Protein AF-A0A8I1MK48-F1 (afdb_monomer_lite)

Structure (mmCIF, N/CA/C/O backbone):
data_AF-A0A8I1MK48-F1
#
_entry.id   AF-A0A8I1MK48-F1
#
loop_
_atom_site.group_PDB
_atom_site.id
_atom_site.type_symbol
_atom_site.label_atom_id
_atom_site.label_alt_id
_atom_site.label_comp_id
_atom_site.label_asym_id
_atom_site.label_entity_id
_atom_site.label_seq_id
_atom_site.pdbx_PDB_ins_code
_atom_site.Cartn_x
_atom_site.Cartn_y
_atom_site.Cartn_z
_atom_site.occupancy
_atom_site.B_iso_or_equiv
_atom_site.auth_seq_id
_atom_site.auth_comp_id
_atom_site.auth_asym_id
_atom_site.auth_atom_id
_atom_site.pdbx_PDB_model_num
ATOM 1 N N . MET A 1 1 ? 24.623 2.270 -22.179 1.00 32.34 1 MET A N 1
ATOM 2 C CA . MET A 1 1 ? 23.547 1.716 -23.026 1.00 32.34 1 MET A CA 1
ATOM 3 C C . MET A 1 1 ? 22.288 1.679 -22.164 1.00 32.34 1 MET A C 1
ATOM 5 O O . MET A 1 1 ? 22.101 0.737 -21.410 1.00 32.34 1 MET A O 1
ATOM 9 N N . LEU A 1 2 ? 21.529 2.780 -22.135 1.00 31.17 2 LEU A N 1
ATOM 10 C CA . LEU A 1 2 ? 20.279 2.881 -21.373 1.00 31.17 2 LEU A CA 1
ATOM 11 C C . LEU A 1 2 ? 19.239 2.043 -22.116 1.00 31.17 2 LEU A C 1
ATOM 13 O O . LEU A 1 2 ? 18.884 2.374 -23.245 1.00 31.17 2 LEU A O 1
ATOM 17 N N . SER A 1 3 ? 18.825 0.920 -21.534 1.00 38.19 3 SER A N 1
ATOM 18 C CA . SER A 1 3 ? 17.768 0.090 -22.101 1.00 38.19 3 SER A CA 1
ATOM 19 C C . SER A 1 3 ? 16.503 0.931 -22.208 1.00 38.19 3 SER A C 1
ATOM 21 O O . SER A 1 3 ? 15.957 1.358 -21.189 1.00 38.19 3 SER A O 1
ATOM 23 N N . MET A 1 4 ? 16.047 1.167 -2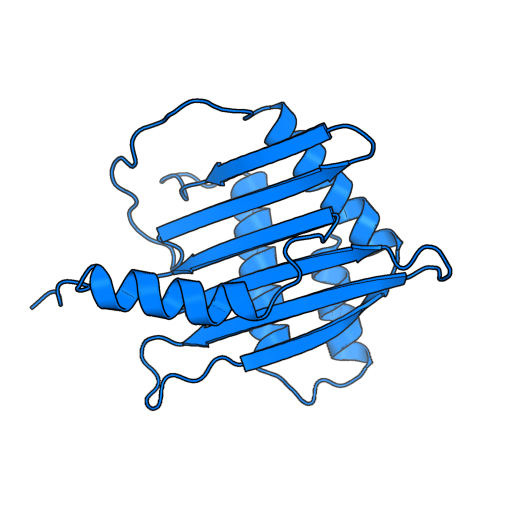3.437 1.00 39.16 4 MET A N 1
ATOM 24 C CA . MET A 1 4 ? 14.684 1.612 -23.684 1.00 39.16 4 MET A CA 1
ATOM 25 C C . MET A 1 4 ? 13.758 0.617 -22.983 1.00 39.16 4 MET A C 1
ATOM 27 O O . MET A 1 4 ? 13.670 -0.543 -23.386 1.00 39.16 4 MET A O 1
ATOM 31 N N . LEU A 1 5 ? 13.106 1.056 -21.908 1.00 46.31 5 LEU A N 1
ATOM 32 C CA . LEU A 1 5 ? 11.911 0.402 -21.396 1.00 46.31 5 LEU A CA 1
ATOM 33 C C . LEU A 1 5 ? 10.915 0.396 -22.556 1.00 46.31 5 LEU A C 1
ATOM 35 O O . LEU A 1 5 ? 10.341 1.426 -22.920 1.00 46.31 5 LEU A O 1
ATOM 39 N N . ASN A 1 6 ? 10.798 -0.755 -23.211 1.00 51.69 6 ASN A N 1
ATOM 40 C CA . ASN A 1 6 ? 9.867 -0.940 -24.305 1.00 51.69 6 ASN A CA 1
ATOM 41 C C . ASN A 1 6 ? 8.474 -0.736 -23.700 1.00 51.69 6 ASN A C 1
ATOM 43 O O . ASN A 1 6 ? 8.086 -1.471 -22.796 1.00 51.69 6 ASN A O 1
ATOM 47 N N . HIS A 1 7 ? 7.747 0.305 -24.105 1.00 50.97 7 HIS A N 1
ATOM 48 C CA . HIS A 1 7 ? 6.530 0.728 -23.396 1.00 50.97 7 HIS A CA 1
ATOM 49 C C . HIS A 1 7 ? 5.494 -0.412 -23.276 1.00 50.97 7 HIS A C 1
ATOM 51 O O . HIS A 1 7 ? 4.745 -0.477 -22.302 1.00 50.97 7 HIS A O 1
ATOM 57 N N . GLY A 1 8 ? 5.521 -1.373 -24.210 1.00 55.78 8 GLY A N 1
ATOM 58 C CA . GLY A 1 8 ? 4.713 -2.593 -24.159 1.00 55.78 8 GLY A CA 1
ATOM 59 C C . GLY A 1 8 ? 5.019 -3.531 -22.983 1.00 55.78 8 GLY A C 1
ATOM 60 O O . GLY A 1 8 ? 4.085 -4.102 -22.428 1.00 55.78 8 GLY A O 1
ATOM 61 N N . THR A 1 9 ? 6.280 -3.675 -22.552 1.00 68.50 9 THR A N 1
ATOM 62 C CA . THR A 1 9 ? 6.624 -4.527 -21.394 1.00 68.50 9 THR A CA 1
ATOM 63 C C . THR A 1 9 ? 6.241 -3.853 -20.084 1.00 68.50 9 THR A C 1
ATOM 65 O O . THR A 1 9 ? 5.711 -4.504 -19.193 1.00 68.50 9 THR A O 1
ATOM 68 N N . MET A 1 10 ? 6.407 -2.529 -20.002 1.00 70.44 10 MET A N 1
ATOM 69 C CA . MET A 1 10 ? 6.014 -1.748 -18.829 1.00 70.44 10 MET A CA 1
ATOM 70 C C . MET A 1 10 ? 4.506 -1.869 -18.555 1.00 70.44 10 MET A C 1
ATOM 72 O O . MET A 1 10 ? 4.113 -2.183 -17.436 1.00 70.44 10 MET A O 1
ATOM 76 N N . PHE A 1 11 ? 3.653 -1.687 -19.572 1.00 70.38 11 PHE A N 1
ATOM 77 C CA . PHE A 1 11 ? 2.197 -1.813 -19.410 1.00 70.38 11 PHE A CA 1
ATOM 78 C C . PHE A 1 11 ? 1.764 -3.230 -19.002 1.00 70.38 11 PHE A C 1
ATOM 80 O O . PHE A 1 11 ? 0.868 -3.399 -18.175 1.00 70.38 11 PHE A O 1
ATOM 87 N N . GLN A 1 12 ? 2.416 -4.259 -19.551 1.00 80.31 12 GLN A N 1
ATOM 88 C CA . GLN A 1 12 ? 2.166 -5.647 -19.160 1.00 80.31 12 GLN A CA 1
ATOM 89 C C . GLN A 1 12 ? 2.555 -5.901 -17.702 1.00 80.31 12 GLN A C 1
ATOM 91 O O . GLN A 1 12 ? 1.774 -6.494 -16.963 1.00 80.31 12 GLN A O 1
ATOM 96 N N . ASP A 1 13 ? 3.719 -5.422 -17.270 1.00 84.50 13 ASP A N 1
ATOM 97 C CA . ASP A 1 13 ? 4.177 -5.560 -15.890 1.00 84.50 13 ASP A CA 1
ATOM 98 C C . ASP A 1 13 ? 3.255 -4.824 -14.912 1.00 84.50 13 ASP A C 1
ATOM 100 O O . ASP A 1 13 ? 2.852 -5.405 -13.905 1.00 84.50 13 ASP A O 1
ATOM 104 N N . PHE A 1 14 ? 2.805 -3.612 -15.252 1.00 82.62 14 PHE A N 1
ATOM 105 C CA . PHE A 1 14 ? 1.780 -2.901 -14.482 1.00 82.62 14 PHE A CA 1
ATOM 106 C C . PHE A 1 14 ? 0.502 -3.703 -14.324 1.00 82.62 14 PHE A C 1
ATOM 108 O O . PHE A 1 14 ? 0.022 -3.898 -13.207 1.00 82.62 14 PHE A O 1
ATOM 115 N N . ARG A 1 15 ? -0.045 -4.180 -15.443 1.00 85.06 15 ARG A N 1
ATOM 116 C CA . ARG A 1 15 ? -1.287 -4.944 -15.454 1.00 85.06 15 ARG A CA 1
ATOM 117 C C . ARG A 1 15 ? -1.179 -6.169 -14.550 1.00 85.06 15 ARG A C 1
ATOM 119 O O . ARG A 1 15 ? -2.064 -6.403 -13.736 1.00 85.06 15 ARG A O 1
ATOM 126 N N . ARG A 1 16 ? -0.059 -6.893 -14.627 1.00 90.62 16 ARG A N 1
ATOM 127 C CA . ARG A 1 16 ? 0.195 -8.083 -13.804 1.00 90.62 16 ARG A CA 1
ATOM 128 C C . ARG A 1 16 ? 0.193 -7.789 -12.304 1.00 90.62 16 ARG A C 1
ATOM 130 O O . ARG A 1 16 ? -0.169 -8.684 -11.544 1.00 90.62 16 ARG A O 1
ATOM 137 N N . VAL A 1 17 ? 0.616 -6.594 -11.883 1.00 91.81 17 VAL A N 1
ATOM 138 C CA . VAL A 1 17 ? 0.595 -6.172 -10.472 1.00 91.81 17 VAL A CA 1
ATOM 139 C C . VAL A 1 17 ? -0.792 -5.690 -10.054 1.00 91.81 17 VAL A C 1
ATOM 141 O O . VAL A 1 17 ? -1.308 -6.143 -9.037 1.00 91.81 17 VAL A O 1
ATOM 144 N N . VAL A 1 18 ? -1.422 -4.815 -10.840 1.00 89.25 18 VAL A N 1
ATOM 145 C CA . VAL A 1 18 ? -2.726 -4.222 -10.492 1.00 89.25 18 VAL A CA 1
ATOM 146 C C . VAL A 1 18 ? -3.845 -5.270 -10.472 1.00 89.25 18 VAL A C 1
ATOM 148 O O . VAL A 1 18 ? -4.734 -5.192 -9.634 1.00 89.25 18 VAL A O 1
ATOM 151 N N . GLU A 1 19 ? -3.766 -6.317 -11.300 1.00 92.81 19 GLU A N 1
ATOM 152 C CA . GLU A 1 19 ? -4.703 -7.456 -11.274 1.00 92.81 19 GLU A CA 1
ATOM 153 C C . GLU A 1 19 ? -4.667 -8.272 -9.962 1.00 92.81 19 GLU A C 1
ATOM 155 O O . GLU A 1 19 ? -5.454 -9.203 -9.795 1.00 92.81 19 GLU A O 1
ATOM 160 N N . ARG A 1 20 ? -3.745 -7.973 -9.036 1.00 95.06 20 ARG A N 1
ATOM 161 C CA . ARG A 1 20 ? -3.586 -8.685 -7.755 1.00 95.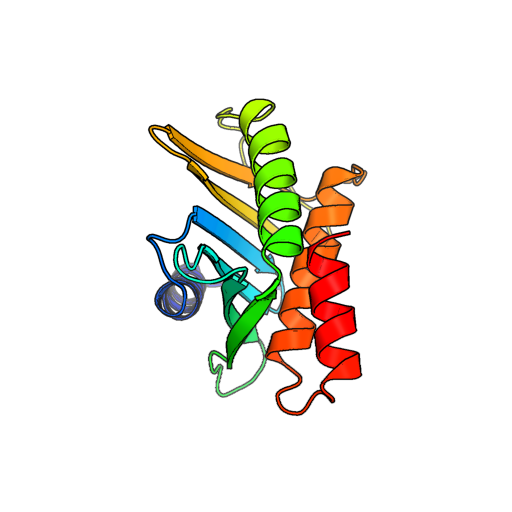06 20 ARG A CA 1
ATOM 162 C C . ARG A 1 20 ? -4.106 -7.922 -6.543 1.00 95.06 20 ARG A C 1
ATOM 164 O O . ARG A 1 20 ? -4.054 -8.466 -5.442 1.00 95.06 20 ARG A O 1
ATOM 171 N N . ILE A 1 21 ? -4.579 -6.696 -6.730 1.00 93.69 21 ILE A N 1
ATOM 172 C CA . ILE A 1 21 ? -5.174 -5.879 -5.671 1.00 93.69 21 ILE A CA 1
ATOM 173 C C . ILE A 1 21 ? -6.677 -5.705 -5.919 1.00 93.69 21 ILE A C 1
ATOM 175 O O . ILE A 1 21 ? -7.164 -6.001 -7.009 1.00 93.69 21 ILE A O 1
ATOM 179 N N . ASP A 1 22 ? -7.421 -5.258 -4.908 1.00 91.75 22 ASP A N 1
ATOM 180 C CA . ASP A 1 22 ? -8.865 -5.032 -5.012 1.00 91.75 22 ASP A CA 1
ATOM 181 C C . ASP A 1 22 ? -9.155 -3.639 -5.616 1.00 91.75 22 ASP A C 1
ATOM 183 O O . ASP A 1 22 ? -8.934 -2.621 -4.947 1.00 91.75 22 ASP A O 1
ATOM 187 N N . PRO A 1 23 ? -9.672 -3.556 -6.860 1.00 83.19 23 PRO A N 1
ATOM 188 C CA . PRO A 1 23 ? -10.003 -2.284 -7.501 1.00 83.19 23 PRO A CA 1
ATOM 189 C C . PRO A 1 23 ? -11.234 -1.593 -6.889 1.00 83.19 23 PRO A C 1
ATOM 191 O O . PRO A 1 23 ? -11.527 -0.452 -7.249 1.00 83.19 23 PRO A O 1
ATOM 194 N N . ALA A 1 24 ? -11.957 -2.253 -5.982 1.00 85.75 24 ALA A N 1
ATOM 195 C CA . ALA A 1 24 ? -13.078 -1.688 -5.237 1.00 85.75 24 ALA A CA 1
ATOM 196 C C . ALA A 1 24 ? -12.712 -1.299 -3.793 1.00 85.75 24 ALA A C 1
ATOM 198 O O . ALA A 1 24 ? -13.585 -0.873 -3.040 1.00 85.75 24 ALA A O 1
ATOM 199 N N . ALA A 1 25 ? -11.446 -1.446 -3.391 1.00 91.62 25 ALA A N 1
ATOM 200 C CA . ALA A 1 25 ? -11.001 -1.032 -2.066 1.00 91.62 25 ALA A CA 1
ATOM 201 C C . ALA A 1 25 ? -11.056 0.489 -1.878 1.00 91.62 25 ALA A C 1
ATOM 203 O O . ALA A 1 25 ? -10.788 1.258 -2.806 1.00 91.62 25 ALA A O 1
ATOM 204 N N . GLU A 1 26 ? -11.317 0.912 -0.642 1.00 93.31 26 GLU A N 1
ATOM 205 C CA . GLU A 1 26 ? -11.404 2.316 -0.261 1.00 93.31 26 GLU A CA 1
ATOM 206 C C . GLU A 1 26 ? -10.088 3.053 -0.447 1.00 93.31 26 GLU A C 1
ATOM 208 O O . GLU A 1 26 ? -10.117 4.230 -0.772 1.00 93.31 26 GLU A O 1
ATOM 213 N N . ILE A 1 27 ? -8.940 2.410 -0.244 1.00 93.75 27 ILE A N 1
ATOM 214 C CA . ILE A 1 27 ? -7.630 3.032 -0.453 1.00 93.75 27 ILE A CA 1
ATOM 215 C C . ILE A 1 27 ? -6.858 2.202 -1.460 1.00 93.75 27 ILE A C 1
ATOM 217 O O . ILE A 1 27 ? -6.717 0.989 -1.307 1.00 93.75 27 ILE A O 1
ATOM 221 N N . GLN A 1 28 ? -6.311 2.876 -2.462 1.00 92.44 28 GLN A N 1
ATOM 222 C CA . GLN A 1 28 ? -5.455 2.285 -3.475 1.00 92.44 28 GLN A CA 1
ATOM 223 C C . GLN A 1 28 ? -4.176 3.093 -3.609 1.00 92.44 28 GLN A C 1
ATOM 225 O O . GLN A 1 28 ? -4.155 4.328 -3.512 1.00 92.44 28 GLN A O 1
ATOM 230 N N . PHE A 1 29 ? -3.097 2.366 -3.851 1.00 91.88 29 PHE A N 1
ATOM 231 C CA . PHE A 1 29 ? -1.786 2.933 -4.073 1.00 91.88 29 PHE A CA 1
ATOM 232 C C . PHE A 1 29 ? -1.017 2.096 -5.079 1.00 91.88 29 PHE A C 1
ATOM 234 O O . PHE A 1 29 ? -1.031 0.868 -5.030 1.00 91.88 29 PHE A O 1
ATOM 241 N N . LEU A 1 30 ? -0.317 2.781 -5.968 1.00 89.38 30 LEU A N 1
ATOM 242 C CA . LEU A 1 30 ? 0.596 2.195 -6.927 1.00 89.38 30 LEU A CA 1
ATOM 243 C C . LEU A 1 30 ? 1.869 3.036 -6.941 1.00 89.38 30 LEU A C 1
ATOM 245 O O . LEU A 1 30 ? 1.834 4.229 -7.220 1.00 89.38 30 LEU A O 1
ATOM 249 N N . SER A 1 31 ? 2.996 2.401 -6.663 1.00 87.44 31 SER A N 1
ATOM 250 C CA . SER A 1 31 ? 4.332 2.940 -6.866 1.00 87.44 31 SER A CA 1
ATOM 251 C C . SER A 1 31 ? 4.950 2.248 -8.065 1.00 87.44 31 SER A C 1
ATOM 253 O O . SER A 1 31 ? 5.036 1.017 -8.115 1.00 87.44 31 SER A O 1
ATOM 255 N N . TYR A 1 32 ? 5.403 3.041 -9.026 1.00 78.81 32 TYR A N 1
ATOM 256 C CA . TYR A 1 32 ? 6.252 2.549 -10.091 1.00 78.81 32 TYR A CA 1
ATOM 257 C C . TYR A 1 32 ? 7.659 3.029 -9.876 1.00 78.81 32 TYR A C 1
ATOM 259 O O . TYR A 1 32 ? 7.890 4.234 -9.877 1.00 78.81 32 TYR A O 1
ATOM 267 N N . GLY A 1 33 ? 8.597 2.101 -9.775 1.00 72.06 33 GLY A N 1
ATOM 268 C CA . GLY A 1 33 ? 10.002 2.406 -9.693 1.00 72.06 33 GLY A CA 1
ATOM 269 C C . GLY A 1 33 ? 10.872 1.836 -10.789 1.00 72.06 33 GLY A C 1
ATOM 270 O O . GLY A 1 33 ? 10.443 1.042 -11.617 1.00 72.06 33 GLY A O 1
ATOM 271 N N . ARG A 1 34 ? 12.141 2.255 -10.775 1.00 67.31 34 ARG A N 1
ATOM 272 C CA . ARG A 1 34 ? 13.184 1.794 -11.694 1.00 67.31 34 ARG A CA 1
ATOM 273 C C . ARG A 1 34 ? 13.294 0.276 -11.691 1.00 67.31 34 ARG A C 1
ATOM 275 O O . ARG A 1 34 ? 13.543 -0.297 -12.746 1.00 67.31 34 ARG A O 1
ATOM 282 N N . ASN A 1 35 ? 13.103 -0.346 -10.526 1.00 80.25 35 ASN A N 1
ATOM 283 C CA . ASN A 1 35 ? 13.339 -1.774 -10.327 1.00 80.25 35 ASN A CA 1
ATOM 284 C C . ASN A 1 35 ? 12.095 -2.536 -9.868 1.00 80.25 35 ASN A C 1
ATOM 286 O O . ASN A 1 35 ? 12.009 -3.736 -10.105 1.00 80.25 35 ASN A O 1
ATOM 290 N N . LYS A 1 36 ? 11.154 -1.869 -9.195 1.00 87.50 36 LYS A N 1
ATOM 291 C CA . LYS A 1 36 ? 10.009 -2.518 -8.557 1.00 87.50 36 LYS A CA 1
ATOM 292 C C . LYS A 1 36 ? 8.711 -1.810 -8.918 1.00 87.50 36 LYS A C 1
ATOM 294 O O . LYS A 1 36 ? 8.680 -0.587 -9.008 1.00 87.50 36 LYS A O 1
ATOM 299 N N . ILE A 1 37 ? 7.644 -2.581 -9.081 1.00 90.31 37 ILE A N 1
ATOM 300 C CA . ILE A 1 37 ? 6.268 -2.084 -9.123 1.00 90.31 37 ILE A CA 1
ATOM 301 C C . ILE A 1 37 ? 5.579 -2.584 -7.862 1.00 90.31 37 ILE A C 1
ATOM 303 O O . ILE A 1 37 ? 5.555 -3.791 -7.630 1.00 90.31 37 ILE A O 1
ATOM 307 N N . VAL A 1 38 ? 5.028 -1.675 -7.064 1.00 92.81 38 VAL A N 1
ATOM 308 C CA . VAL A 1 38 ? 4.319 -1.996 -5.821 1.00 92.81 38 VAL A CA 1
ATOM 309 C C . VAL A 1 38 ? 2.901 -1.483 -5.950 1.00 92.81 38 VAL A C 1
ATOM 311 O O . VAL A 1 38 ? 2.711 -0.294 -6.173 1.00 92.81 38 VAL A O 1
ATOM 314 N N . ALA A 1 39 ? 1.908 -2.342 -5.783 1.00 94.38 39 ALA A N 1
ATOM 315 C CA . ALA A 1 39 ? 0.527 -1.924 -5.624 1.00 94.38 39 ALA A CA 1
ATOM 316 C C . ALA A 1 39 ? 0.000 -2.404 -4.278 1.00 94.38 39 ALA A C 1
ATOM 318 O O . ALA A 1 39 ? 0.360 -3.486 -3.816 1.00 94.38 39 ALA A O 1
ATOM 319 N N . LEU A 1 40 ? -0.869 -1.618 -3.661 1.00 95.94 40 LEU A N 1
ATOM 320 C CA . LEU A 1 40 ? -1.650 -2.066 -2.522 1.00 95.94 40 LEU A CA 1
ATOM 321 C C . LEU A 1 40 ? -3.087 -1.572 -2.619 1.00 95.94 40 LEU A C 1
ATOM 323 O O . LEU A 1 40 ? -3.373 -0.523 -3.201 1.00 95.94 40 LEU A O 1
ATOM 327 N N . SER A 1 41 ? -3.974 -2.346 -2.013 1.00 96.81 41 SER A N 1
ATOM 328 C CA . SER A 1 41 ? -5.363 -1.981 -1.779 1.00 96.81 41 SER A CA 1
ATOM 329 C C . SER A 1 41 ? -5.709 -2.270 -0.329 1.00 96.81 41 SER A C 1
ATOM 331 O O . SER A 1 41 ? -5.356 -3.336 0.183 1.00 96.81 41 SER A O 1
ATOM 333 N N . LEU A 1 42 ? -6.412 -1.347 0.316 1.00 96.44 42 LEU A N 1
ATOM 334 C CA . LEU A 1 42 ? -6.833 -1.488 1.700 1.00 96.44 42 LEU A CA 1
ATOM 335 C C . LEU A 1 42 ? -8.340 -1.263 1.809 1.00 96.44 42 LEU A C 1
ATOM 337 O O . LEU A 1 42 ? -8.831 -0.195 1.435 1.00 96.44 42 LEU A O 1
ATOM 341 N N . ARG A 1 43 ? -9.045 -2.278 2.317 1.00 95.25 43 ARG A N 1
ATOM 342 C CA . ARG A 1 43 ? -10.506 -2.292 2.432 1.00 95.25 43 ARG A CA 1
ATOM 343 C C . ARG A 1 43 ? -10.971 -2.484 3.864 1.00 95.25 43 ARG A C 1
ATOM 345 O O . ARG A 1 43 ? -10.469 -3.369 4.556 1.00 95.25 43 ARG A O 1
ATOM 352 N N . GLU A 1 44 ? -11.954 -1.707 4.305 1.00 94.50 44 GLU A N 1
ATOM 353 C CA . GLU A 1 44 ? -12.522 -1.883 5.643 1.00 94.50 44 GLU A CA 1
ATOM 354 C C . GLU A 1 44 ? -13.338 -3.181 5.723 1.00 94.50 44 GLU A C 1
ATOM 356 O O . GLU A 1 44 ? -14.207 -3.456 4.893 1.00 94.50 44 GLU A O 1
ATOM 361 N N . VAL A 1 45 ? -13.114 -3.981 6.768 1.00 92.81 45 VAL A N 1
ATOM 362 C CA . VAL A 1 45 ? -13.972 -5.130 7.069 1.00 92.81 45 VAL A CA 1
ATOM 363 C C . VAL A 1 45 ? -15.016 -4.666 8.076 1.00 92.81 45 VAL A C 1
ATOM 365 O O . VAL A 1 45 ? -14.814 -4.799 9.273 1.00 92.81 45 VAL A O 1
ATOM 368 N N . LYS A 1 46 ? -16.148 -4.127 7.606 1.00 84.75 46 LYS A N 1
ATOM 369 C CA . LYS A 1 46 ? -17.165 -3.448 8.449 1.00 84.75 46 LYS A CA 1
ATOM 370 C C . LYS A 1 46 ? -17.660 -4.235 9.672 1.00 84.75 46 LYS A C 1
ATOM 372 O O . LYS A 1 46 ? -18.195 -3.650 10.607 1.00 84.75 46 LYS A O 1
ATOM 377 N N . THR A 1 47 ? -17.536 -5.559 9.657 1.00 85.88 47 THR A N 1
ATOM 378 C CA . THR A 1 47 ? -17.948 -6.449 10.753 1.00 85.88 47 THR A CA 1
ATOM 379 C C . THR A 1 47 ? -16.852 -6.691 11.796 1.00 85.88 47 THR A C 1
ATOM 381 O O . THR A 1 47 ? -17.085 -7.407 12.768 1.00 85.88 47 THR A O 1
ATOM 384 N N . GLN A 1 48 ? -15.656 -6.134 11.603 1.00 85.12 48 GLN A N 1
ATOM 385 C CA . GLN A 1 48 ? -14.482 -6.328 12.448 1.00 85.12 48 GLN A CA 1
ATOM 386 C C . GLN A 1 48 ? -13.779 -4.985 12.688 1.00 85.12 48 GLN A C 1
ATOM 388 O O . GLN A 1 48 ? -13.807 -4.091 11.852 1.00 85.12 48 GLN A O 1
ATOM 393 N N . GLU A 1 49 ? -13.062 -4.852 13.803 1.00 92.19 49 GLU A N 1
ATOM 394 C CA . GLU A 1 49 ? -12.181 -3.697 14.065 1.00 92.19 49 GLU A CA 1
ATOM 395 C C . GLU A 1 49 ? -10.864 -3.791 13.261 1.00 92.19 49 GLU A C 1
ATOM 397 O O . GLU A 1 49 ? -9.758 -3.615 13.783 1.00 92.19 49 GLU A O 1
ATOM 402 N N . LYS A 1 50 ? -10.974 -4.149 11.976 1.00 94.75 50 LYS A N 1
ATOM 403 C CA . LYS A 1 50 ? -9.864 -4.480 11.079 1.00 94.75 50 LYS A CA 1
ATOM 404 C C . LYS A 1 50 ? -10.140 -4.033 9.645 1.00 94.75 50 LYS A C 1
ATOM 406 O O . LYS A 1 50 ? -11.282 -3.856 9.229 1.00 94.75 50 LYS A O 1
ATOM 411 N N . ALA A 1 51 ? -9.065 -3.911 8.880 1.00 95.81 51 ALA A N 1
ATOM 412 C CA . ALA A 1 51 ? -9.089 -3.752 7.437 1.00 95.81 51 ALA A CA 1
ATOM 413 C C . ALA A 1 51 ? -8.227 -4.832 6.776 1.00 95.81 51 ALA A C 1
ATOM 415 O O . ALA A 1 51 ? -7.264 -5.335 7.357 1.00 95.81 51 ALA A O 1
ATOM 416 N N . GLU A 1 52 ? -8.575 -5.180 5.547 1.00 96.75 52 GLU A N 1
ATOM 417 C CA . GLU A 1 52 ? -7.840 -6.127 4.725 1.00 96.75 52 GLU A CA 1
ATOM 418 C C . GLU A 1 52 ? -6.873 -5.383 3.810 1.00 96.75 52 GLU A C 1
ATOM 420 O O . GLU A 1 52 ? -7.292 -4.570 2.986 1.00 96.75 52 GLU A O 1
ATOM 425 N N . LEU A 1 53 ? -5.582 -5.683 3.957 1.00 96.62 53 LEU A N 1
ATOM 426 C CA . LEU A 1 53 ? -4.498 -5.159 3.136 1.00 96.62 53 LEU A CA 1
ATOM 427 C C . LEU A 1 53 ? -4.055 -6.221 2.135 1.00 96.62 53 LEU A C 1
ATOM 429 O O . LEU A 1 53 ? -3.577 -7.284 2.532 1.00 96.62 53 LEU A O 1
ATOM 433 N N . LEU A 1 54 ? -4.151 -5.904 0.848 1.00 97.25 54 LEU A N 1
ATOM 434 C CA . LEU A 1 54 ? -3.512 -6.662 -0.223 1.00 97.25 54 LEU A CA 1
ATOM 435 C C . LEU A 1 54 ? -2.333 -5.860 -0.753 1.00 97.25 54 LEU A C 1
ATOM 437 O O . LEU A 1 54 ? -2.475 -4.675 -1.041 1.00 97.25 54 LEU A O 1
ATOM 441 N N . ILE A 1 55 ? -1.187 -6.514 -0.898 1.00 96.75 55 ILE A N 1
ATOM 442 C CA . ILE A 1 55 ? 0.024 -5.954 -1.491 1.00 96.75 55 ILE A CA 1
ATOM 443 C C . ILE A 1 55 ? 0.436 -6.857 -2.645 1.00 96.75 55 ILE A C 1
ATOM 445 O O . ILE A 1 55 ? 0.483 -8.080 -2.501 1.00 96.75 55 ILE A O 1
ATOM 449 N N . ALA A 1 56 ? 0.778 -6.249 -3.771 1.00 96.25 56 ALA A N 1
ATOM 450 C CA . ALA A 1 56 ? 1.355 -6.899 -4.928 1.00 96.25 56 ALA A CA 1
ATOM 451 C C . ALA A 1 56 ? 2.675 -6.218 -5.285 1.00 96.25 56 ALA A C 1
ATOM 453 O O . ALA A 1 56 ? 2.750 -4.996 -5.380 1.00 96.25 56 ALA A O 1
ATOM 454 N N . LEU A 1 57 ? 3.718 -7.013 -5.491 1.00 94.44 57 LEU A N 1
ATOM 455 C CA . LEU A 1 57 ? 5.061 -6.538 -5.781 1.00 94.44 57 LEU A CA 1
ATOM 456 C C . LEU A 1 57 ? 5.636 -7.296 -6.972 1.00 94.44 57 LEU A C 1
ATOM 458 O O . LEU A 1 57 ? 5.624 -8.524 -7.004 1.00 94.44 57 LEU A O 1
ATOM 462 N N . LEU A 1 58 ? 6.216 -6.569 -7.917 1.00 92.94 58 LEU A N 1
ATOM 463 C CA . LEU A 1 58 ? 7.003 -7.133 -9.004 1.00 92.94 58 LEU A CA 1
ATOM 464 C C . LEU A 1 58 ? 8.394 -6.513 -9.007 1.00 92.94 58 LEU A C 1
ATOM 466 O O . LEU A 1 58 ? 8.520 -5.304 -9.166 1.00 92.94 58 LEU A O 1
ATOM 470 N N . ASP A 1 59 ? 9.425 -7.347 -8.891 1.0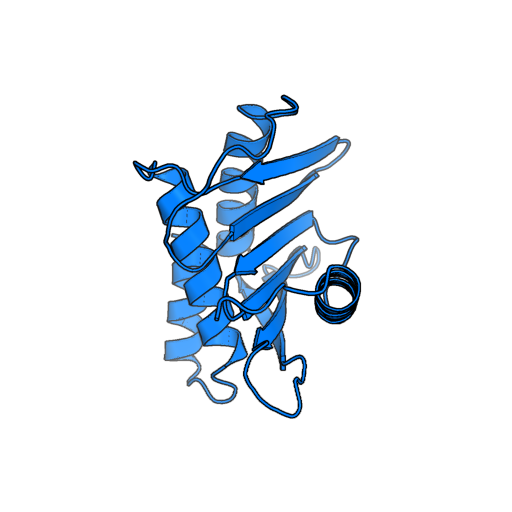0 90.19 59 ASP A N 1
ATOM 471 C CA . ASP A 1 59 ? 10.802 -6.968 -9.210 1.00 90.19 59 ASP A CA 1
ATOM 472 C C . ASP A 1 59 ? 11.044 -7.203 -10.709 1.00 90.19 59 ASP A C 1
ATOM 474 O O . ASP A 1 59 ? 11.001 -8.338 -11.190 1.00 90.19 59 ASP A O 1
ATOM 478 N N . ILE A 1 60 ? 11.265 -6.114 -11.446 1.00 83.88 60 ILE A N 1
ATOM 479 C CA . ILE A 1 60 ? 11.386 -6.083 -12.909 1.00 83.88 60 ILE A CA 1
ATOM 480 C C . ILE A 1 60 ? 12.730 -6.685 -13.365 1.00 83.88 60 ILE A C 1
ATOM 482 O O . ILE A 1 60 ? 12.844 -7.185 -14.487 1.00 83.88 60 ILE A O 1
ATOM 486 N N . TYR A 1 61 ? 13.758 -6.678 -12.508 1.00 82.00 61 TYR A N 1
ATOM 487 C CA . TYR A 1 61 ? 15.082 -7.216 -12.843 1.00 82.00 61 TYR A CA 1
ATOM 488 C C . TYR A 1 61 ? 15.226 -8.699 -12.516 1.00 82.00 61 TYR A C 1
ATOM 490 O O . TYR A 1 61 ? 16.049 -9.388 -13.130 1.00 82.00 61 TYR A O 1
ATOM 498 N N . LYS A 1 62 ? 14.433 -9.217 -11.576 1.00 82.50 62 LYS A N 1
ATOM 499 C CA . LYS A 1 62 ? 14.462 -10.635 -11.216 1.00 82.50 62 LYS A CA 1
ATOM 500 C C . LYS A 1 62 ? 13.867 -11.488 -12.339 1.00 82.50 62 LYS A C 1
ATOM 502 O O . LYS A 1 62 ? 12.778 -11.215 -12.833 1.00 82.50 62 LYS A O 1
ATOM 507 N N . LYS A 1 63 ? 14.571 -12.555 -12.740 1.00 80.75 63 LYS A N 1
ATOM 508 C CA . LYS A 1 63 ? 14.089 -13.526 -13.739 1.00 80.75 63 LYS A CA 1
ATOM 509 C C . LYS A 1 63 ? 13.939 -14.928 -13.122 1.00 80.75 63 LYS A C 1
ATOM 511 O O . LYS A 1 63 ? 14.905 -15.408 -12.534 1.00 80.75 63 LYS A O 1
ATOM 516 N N . PRO A 1 64 ? 12.778 -15.599 -13.276 1.00 80.62 64 PRO A N 1
ATOM 517 C CA . PRO A 1 64 ? 11.560 -15.083 -13.903 1.00 80.62 64 PRO A CA 1
ATOM 518 C C . PRO A 1 64 ? 10.938 -13.948 -13.074 1.00 80.62 64 PRO A C 1
ATOM 520 O O . PRO A 1 64 ? 10.966 -13.982 -11.844 1.00 80.62 64 PRO A O 1
ATOM 523 N N . ALA A 1 65 ? 10.400 -12.940 -13.763 1.00 81.56 65 ALA A N 1
ATOM 524 C CA . ALA A 1 65 ? 9.724 -11.818 -13.123 1.00 81.56 65 ALA A CA 1
ATOM 525 C C . ALA A 1 65 ? 8.368 -12.322 -12.626 1.00 81.56 65 ALA A C 1
ATOM 527 O O . ALA A 1 65 ? 7.463 -12.542 -13.431 1.00 81.56 65 ALA A O 1
ATOM 528 N N . THR A 1 66 ? 8.240 -12.562 -11.325 1.00 90.12 66 THR A N 1
ATOM 529 C CA . THR A 1 66 ? 7.031 -13.109 -10.695 1.00 90.12 66 THR A CA 1
ATOM 530 C C . THR A 1 66 ? 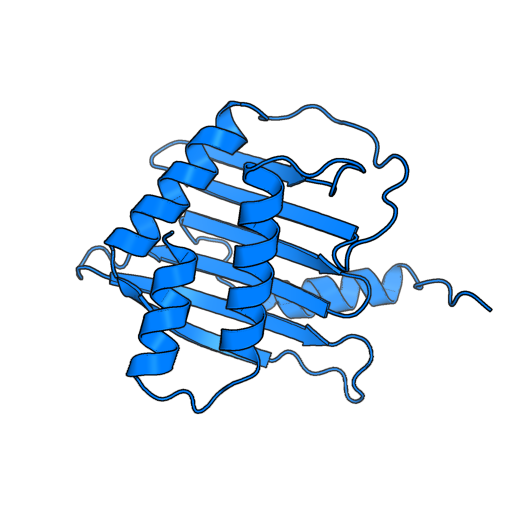6.444 -12.069 -9.757 1.00 90.12 66 THR A C 1
ATOM 532 O O . THR A 1 66 ? 7.179 -11.433 -9.007 1.00 90.12 66 THR A O 1
ATOM 535 N N . VAL A 1 67 ? 5.120 -11.912 -9.792 1.00 93.50 67 VAL A N 1
ATOM 536 C CA . VAL A 1 67 ? 4.420 -11.023 -8.863 1.00 93.50 67 VAL A CA 1
ATOM 537 C C . VAL A 1 67 ? 4.297 -11.731 -7.519 1.00 93.50 67 VAL A C 1
ATOM 539 O O . VAL A 1 67 ? 3.680 -12.792 -7.430 1.00 93.50 67 VAL A O 1
ATOM 542 N N . LEU A 1 68 ? 4.901 -11.150 -6.490 1.00 94.25 68 LEU A N 1
ATOM 543 C CA . LEU A 1 68 ? 4.713 -11.538 -5.101 1.00 94.25 68 LEU A CA 1
ATOM 544 C C . LEU A 1 68 ? 3.439 -10.883 -4.581 1.00 94.25 68 LEU A C 1
ATOM 546 O O . LEU A 1 68 ? 3.189 -9.710 -4.845 1.00 94.25 68 LEU A O 1
ATOM 550 N N . THR A 1 69 ? 2.639 -11.637 -3.837 1.00 94.81 69 THR A N 1
ATOM 551 C CA . THR A 1 69 ? 1.406 -11.135 -3.230 1.00 94.81 69 THR A CA 1
ATOM 552 C C . THR A 1 69 ? 1.406 -11.416 -1.742 1.00 94.81 69 THR A C 1
ATOM 554 O O . THR A 1 69 ? 1.761 -12.519 -1.319 1.00 94.81 69 THR A O 1
ATOM 557 N N . ARG A 1 70 ? 0.949 -10.449 -0.955 1.00 95.00 70 ARG A N 1
ATOM 558 C CA . ARG A 1 70 ? 0.777 -10.580 0.489 1.00 95.00 70 ARG A CA 1
ATOM 559 C C . ARG A 1 70 ? -0.605 -10.067 0.873 1.00 95.00 70 ARG A C 1
ATOM 561 O O . ARG A 1 70 ? -1.001 -8.990 0.443 1.00 95.00 70 ARG A O 1
ATOM 568 N N . GLN A 1 71 ? -1.316 -10.843 1.683 1.00 95.06 71 GLN A N 1
ATOM 569 C CA . GLN A 1 71 ? -2.615 -10.481 2.244 1.00 95.06 71 GLN A CA 1
ATOM 570 C C . GLN A 1 71 ? -2.505 -10.485 3.762 1.00 95.06 71 GLN A C 1
ATOM 572 O O . GLN A 1 71 ? -2.057 -11.474 4.342 1.00 95.06 71 GLN A O 1
ATOM 577 N N . LEU A 1 72 ? -2.883 -9.374 4.387 1.00 93.88 72 LEU A N 1
ATOM 578 C CA . LEU A 1 72 ? -2.753 -9.139 5.820 1.00 93.88 72 LEU A CA 1
ATOM 579 C C . LEU A 1 72 ? -4.027 -8.512 6.376 1.00 93.88 72 LEU A C 1
ATOM 581 O O . LEU A 1 72 ? -4.780 -7.846 5.668 1.00 93.88 72 LEU A O 1
ATOM 585 N N . GLN A 1 73 ? -4.233 -8.696 7.674 1.00 94.62 73 GLN A N 1
ATOM 586 C CA . GLN A 1 73 ? -5.236 -7.963 8.433 1.00 94.62 73 GLN A CA 1
ATOM 587 C C . GLN A 1 73 ? -4.532 -6.847 9.199 1.00 94.62 73 GLN A C 1
ATOM 589 O O . GLN A 1 73 ? -3.612 -7.120 9.969 1.00 94.62 73 GLN A O 1
ATOM 594 N N . VAL A 1 74 ? -4.968 -5.606 9.013 1.00 94.81 74 VAL A N 1
ATOM 595 C CA . VAL A 1 74 ? -4.428 -4.447 9.732 1.00 94.81 74 VAL A CA 1
ATOM 596 C C . VAL A 1 74 ? -5.470 -3.883 10.697 1.00 94.81 74 VAL A C 1
ATOM 598 O O . VAL A 1 74 ? -6.671 -4.017 10.450 1.00 94.81 74 VAL A O 1
ATOM 601 N N . PRO A 1 75 ? -5.054 -3.252 11.808 1.00 95.44 75 PRO A N 1
ATOM 602 C CA . PRO A 1 75 ? -5.979 -2.577 12.708 1.00 95.44 75 PRO A CA 1
ATOM 603 C C . PRO A 1 75 ? -6.779 -1.487 11.991 1.00 95.44 75 PRO A C 1
ATOM 605 O O . PRO A 1 75 ? -6.239 -0.770 11.143 1.00 95.44 75 PRO A O 1
ATOM 608 N N . LYS A 1 76 ? -8.041 -1.298 12.392 1.00 94.19 76 LYS A N 1
ATOM 609 C CA . LYS A 1 76 ? -8.875 -0.204 11.871 1.00 94.19 76 LYS A CA 1
ATOM 610 C C . LYS A 1 76 ? -8.227 1.173 12.056 1.00 94.19 76 LYS A C 1
ATOM 612 O O . LYS A 1 76 ? -8.336 2.019 11.179 1.00 94.19 76 LYS A O 1
ATOM 617 N N . SER A 1 77 ? -7.481 1.387 13.139 1.00 94.00 77 SER A N 1
ATOM 618 C CA . SER A 1 77 ? -6.742 2.637 13.361 1.00 94.00 77 SER A CA 1
ATOM 619 C C . SER A 1 77 ? -5.716 2.935 12.261 1.00 94.00 77 SER A C 1
ATOM 621 O O . SER A 1 77 ? -5.638 4.070 11.804 1.00 94.00 77 SER A O 1
ATOM 623 N N . THR A 1 78 ? -4.971 1.929 11.788 1.00 94.75 78 THR A N 1
ATOM 624 C CA . THR A 1 78 ? -4.034 2.078 10.662 1.00 94.75 78 THR A CA 1
ATOM 625 C C . THR A 1 78 ? -4.775 2.460 9.381 1.00 94.75 78 THR A C 1
ATOM 627 O O . THR A 1 78 ? -4.330 3.353 8.659 1.00 94.75 78 THR A O 1
ATOM 630 N N . PHE A 1 79 ? -5.918 1.819 9.116 1.00 94.69 79 PHE A N 1
ATOM 631 C CA . PHE A 1 79 ? -6.775 2.153 7.977 1.00 94.69 79 PHE A CA 1
ATOM 632 C C . PHE A 1 79 ? -7.266 3.600 8.032 1.00 94.69 79 PHE A C 1
ATOM 634 O O . PHE A 1 79 ? -7.078 4.334 7.066 1.00 94.69 79 PHE A O 1
ATOM 641 N N . GLU A 1 80 ? -7.826 4.038 9.159 1.00 94.00 80 GLU A N 1
ATOM 642 C CA . GLU A 1 80 ? -8.340 5.404 9.306 1.00 94.00 80 GLU A CA 1
ATOM 643 C C . GLU A 1 80 ? -7.232 6.459 9.189 1.00 94.00 80 GLU A C 1
ATOM 645 O O . GLU A 1 80 ? -7.430 7.492 8.546 1.00 94.00 80 GLU A O 1
ATOM 650 N N . SER A 1 81 ? -6.037 6.191 9.731 1.00 93.69 81 SER A N 1
ATOM 651 C CA . SER A 1 81 ? -4.875 7.074 9.559 1.00 93.69 81 SER A CA 1
ATOM 652 C C . SER A 1 81 ? -4.491 7.240 8.087 1.00 93.69 81 SER A C 1
ATOM 654 O O . SER A 1 81 ? -4.307 8.366 7.618 1.00 93.69 81 SER A O 1
ATOM 656 N N . LEU A 1 82 ? -4.416 6.139 7.331 1.00 93.00 82 LEU A N 1
ATOM 657 C CA . LEU A 1 82 ? -4.126 6.177 5.895 1.00 93.00 82 LEU A CA 1
ATOM 658 C C . LEU A 1 82 ? -5.246 6.859 5.102 1.00 93.00 82 LEU A C 1
ATOM 660 O O . LEU A 1 82 ? -4.972 7.690 4.237 1.00 93.00 82 LEU A O 1
ATOM 664 N N . LYS A 1 83 ? -6.508 6.564 5.431 1.00 91.50 83 LYS A N 1
ATOM 665 C CA . LYS A 1 83 ? -7.691 7.165 4.804 1.00 91.50 83 LYS A CA 1
ATOM 666 C C . LYS A 1 83 ? -7.693 8.678 4.970 1.00 91.50 83 LYS A C 1
ATOM 668 O O . LYS A 1 83 ? -7.955 9.409 4.012 1.00 91.50 83 LYS A O 1
ATOM 673 N N . LYS A 1 84 ? -7.369 9.152 6.176 1.00 90.81 84 LYS A N 1
ATOM 674 C CA . LYS A 1 84 ? -7.231 10.574 6.491 1.00 90.81 84 LYS A CA 1
ATOM 675 C C . LYS A 1 84 ? -6.108 11.211 5.675 1.00 90.81 84 LYS A C 1
ATOM 677 O O . LYS A 1 84 ? -6.362 12.210 5.008 1.00 90.81 84 LYS A O 1
ATOM 682 N N . LEU A 1 85 ? -4.919 10.604 5.663 1.00 88.56 85 LEU A N 1
ATOM 683 C CA . LEU A 1 85 ? -3.771 11.084 4.889 1.00 88.56 85 LEU A CA 1
ATOM 684 C C . LEU A 1 85 ? -4.098 11.209 3.389 1.00 88.56 85 LEU A C 1
ATOM 686 O O . LEU A 1 85 ? -3.847 12.254 2.795 1.00 88.56 85 LEU A O 1
ATOM 690 N N . TRP A 1 86 ? -4.713 10.184 2.785 1.00 88.00 86 TRP A N 1
ATOM 691 C CA . TRP A 1 86 ? -5.127 10.211 1.374 1.00 88.00 86 TRP A CA 1
ATOM 692 C C . TRP A 1 86 ? -6.171 11.296 1.126 1.00 88.00 86 TRP A C 1
ATOM 694 O O . TRP A 1 86 ? -6.042 12.066 0.179 1.00 88.00 86 TRP A O 1
ATOM 704 N N . SER A 1 87 ? -7.194 11.375 1.981 1.00 84.25 87 SER A N 1
ATOM 705 C CA . SER A 1 87 ? -8.279 12.351 1.841 1.00 84.25 87 SER A CA 1
ATOM 706 C C . SER A 1 87 ? -7.771 13.788 1.919 1.00 84.25 87 SER A C 1
ATOM 708 O O . SER A 1 87 ? -8.190 14.629 1.130 1.00 84.25 87 SER A O 1
ATOM 710 N N . GLU A 1 88 ? -6.890 14.089 2.875 1.00 85.56 88 GLU A N 1
ATOM 711 C CA . GLU A 1 88 ? -6.338 15.432 3.060 1.00 85.56 88 GLU A CA 1
ATOM 712 C C . GLU A 1 88 ? -5.507 15.868 1.855 1.00 85.56 88 GLU A C 1
ATOM 714 O O . GLU A 1 88 ? -5.610 17.013 1.422 1.00 85.56 88 GLU A O 1
ATOM 719 N N . GLU A 1 89 ? -4.722 14.961 1.287 1.00 79.25 89 GLU A N 1
ATOM 720 C CA . GLU A 1 89 ? -3.789 15.288 0.211 1.00 79.25 89 GLU A CA 1
ATOM 721 C C . GLU A 1 89 ? -4.478 15.300 -1.149 1.00 79.25 89 GLU A C 1
ATOM 723 O O . GLU A 1 89 ? -4.325 16.259 -1.906 1.00 79.25 89 GLU A O 1
ATOM 728 N N . LEU A 1 90 ? -5.341 14.322 -1.428 1.00 75.69 90 LEU A N 1
ATOM 729 C CA . LEU A 1 90 ? -6.112 14.281 -2.669 1.00 75.69 90 LEU A CA 1
ATOM 730 C C . LEU A 1 90 ? -7.159 15.398 -2.749 1.00 75.69 90 LEU A C 1
ATOM 732 O O . LEU A 1 90 ? -7.468 15.839 -3.847 1.00 75.69 90 LEU A O 1
ATOM 736 N N . ARG A 1 91 ? -7.663 15.928 -1.624 1.00 73.50 91 ARG A N 1
ATOM 737 C CA . ARG A 1 91 ? -8.505 17.141 -1.639 1.00 73.50 91 ARG A CA 1
ATOM 738 C C . ARG A 1 91 ? -7.721 18.414 -1.953 1.00 73.50 91 ARG A C 1
ATOM 740 O O . ARG A 1 91 ? -8.284 19.315 -2.565 1.00 73.50 91 ARG A O 1
ATOM 747 N N . LYS A 1 92 ? -6.449 18.506 -1.544 1.00 70.44 92 LYS A N 1
ATOM 748 C CA . LYS A 1 92 ? -5.572 19.653 -1.856 1.00 70.44 92 LYS A CA 1
ATOM 749 C C . LYS A 1 92 ? -5.086 19.639 -3.305 1.00 70.44 92 LYS A C 1
ATOM 751 O O . LYS A 1 92 ? -4.813 20.695 -3.859 1.00 70.44 92 LYS A O 1
ATOM 756 N N . THR A 1 93 ? -4.948 18.447 -3.882 1.00 61.12 93 THR A N 1
ATOM 757 C CA . THR A 1 93 ? -4.282 18.211 -5.174 1.00 61.12 93 THR A CA 1
ATOM 758 C C . THR A 1 93 ? -5.221 17.660 -6.251 1.00 61.12 93 THR A C 1
ATOM 760 O O . THR A 1 93 ? -4.755 17.205 -7.293 1.00 61.12 93 THR A O 1
ATOM 763 N N . ALA A 1 94 ? -6.541 17.695 -6.022 1.00 47.03 94 ALA A N 1
ATOM 764 C CA . ALA A 1 94 ? -7.542 17.156 -6.940 1.00 47.03 94 ALA A CA 1
ATOM 765 C C . ALA A 1 94 ? -7.421 17.793 -8.339 1.00 47.03 94 ALA A C 1
ATOM 767 O O . ALA A 1 94 ? -7.812 18.939 -8.534 1.00 47.03 94 ALA A O 1
ATOM 768 N N . TYR A 1 95 ? -6.897 17.016 -9.293 1.00 46.09 95 TYR A N 1
ATOM 769 C CA . TYR A 1 95 ? -6.767 17.311 -10.725 1.00 46.09 95 TYR A CA 1
ATOM 770 C C . TYR A 1 95 ? -6.197 18.690 -11.091 1.00 46.09 95 TYR A C 1
ATOM 772 O O . TYR A 1 95 ? -6.936 19.618 -11.418 1.00 46.09 95 TYR A O 1
ATOM 780 N N . HIS A 1 96 ? -4.874 18.764 -11.233 1.00 39.69 96 HIS A N 1
ATOM 781 C CA . HIS A 1 96 ? -4.275 19.540 -12.317 1.00 39.69 96 HIS A CA 1
ATOM 782 C C . HIS A 1 96 ? -3.441 18.585 -13.173 1.00 39.69 96 HIS A C 1
ATOM 784 O O . HIS A 1 96 ? -2.576 17.884 -12.653 1.00 39.69 96 HIS A O 1
ATOM 790 N N . ASP A 1 97 ? -3.764 18.521 -14.467 1.00 36.06 97 ASP A N 1
ATOM 791 C CA . ASP A 1 97 ? -2.935 17.922 -15.512 1.00 36.06 97 ASP A CA 1
ATOM 792 C C . ASP A 1 97 ? -1.569 18.624 -15.520 1.00 36.06 97 ASP A C 1
ATOM 794 O O . ASP A 1 97 ? -1.316 19.526 -16.317 1.00 36.06 97 ASP A O 1
ATOM 798 N N . GLU A 1 98 ? -0.674 18.260 -14.607 1.00 35.94 98 GLU A N 1
ATOM 799 C CA . GLU A 1 98 ? 0.723 18.638 -14.736 1.00 35.94 98 GLU A CA 1
ATOM 800 C C . GLU A 1 98 ? 1.417 17.601 -15.610 1.00 35.94 98 GLU A C 1
ATOM 802 O O . GLU A 1 98 ? 1.433 16.397 -15.338 1.00 35.94 98 GLU A O 1
ATOM 807 N N . HIS A 1 99 ? 1.972 18.090 -16.718 1.00 35.59 99 HIS A N 1
ATOM 808 C CA . HIS A 1 99 ? 2.824 17.301 -17.586 1.00 35.59 99 HIS A CA 1
ATOM 809 C C . HIS A 1 99 ? 3.925 16.632 -16.761 1.00 35.59 99 HIS A C 1
ATOM 811 O O . HIS A 1 99 ? 4.569 17.275 -15.935 1.00 35.59 99 HIS A O 1
ATOM 817 N N . ALA A 1 100 ? 4.173 15.348 -17.032 1.00 37.69 100 ALA A N 1
ATOM 818 C CA . ALA A 1 100 ? 5.283 14.590 -16.467 1.00 37.69 100 ALA A CA 1
ATOM 819 C C . ALA A 1 100 ? 6.630 15.195 -16.911 1.00 37.69 100 ALA A C 1
ATOM 821 O O . ALA A 1 100 ? 7.278 14.698 -17.831 1.00 37.69 100 ALA A O 1
ATOM 822 N N . SER A 1 101 ? 7.056 16.299 -16.300 1.00 34.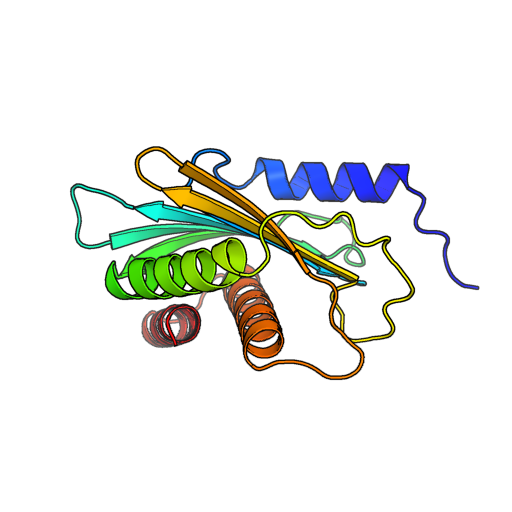59 101 SER A N 1
ATOM 823 C CA . SER A 1 101 ? 8.348 16.915 -16.575 1.00 34.59 101 SER A CA 1
ATOM 824 C C . SER A 1 101 ? 9.394 16.421 -15.579 1.00 34.59 101 SER A C 1
ATOM 826 O O . SER A 1 101 ? 9.365 16.759 -14.402 1.00 34.59 101 SER A O 1
ATOM 828 N N . ASN A 1 102 ? 10.320 15.620 -16.115 1.00 36.38 102 ASN A N 1
ATOM 829 C CA . ASN A 1 102 ? 11.672 15.302 -15.644 1.00 36.38 102 ASN A CA 1
ATOM 830 C C . ASN A 1 102 ? 11.853 15.043 -14.139 1.00 36.38 102 ASN A C 1
ATOM 832 O O . ASN A 1 102 ? 12.312 15.893 -13.379 1.00 36.38 102 ASN A O 1
ATOM 836 N N . ILE A 1 103 ? 11.611 13.790 -13.752 1.00 35.25 103 ILE A N 1
ATOM 837 C CA . ILE A 1 103 ? 11.886 13.253 -12.416 1.00 35.25 103 ILE A CA 1
ATOM 838 C C . ILE A 1 103 ? 13.272 12.614 -12.412 1.00 35.25 103 ILE A C 1
ATOM 840 O O . ILE A 1 103 ? 13.513 11.588 -13.055 1.00 35.25 103 ILE A O 1
ATOM 844 N N . THR A 1 104 ? 14.188 13.197 -11.646 1.00 37.22 104 THR A N 1
ATOM 845 C CA . THR A 1 104 ? 15.488 12.600 -11.338 1.00 37.22 104 THR A CA 1
ATOM 846 C C . THR A 1 104 ? 15.572 12.189 -9.869 1.00 37.22 104 THR A C 1
ATOM 848 O O . THR A 1 104 ? 15.851 12.999 -8.999 1.00 37.22 104 THR A O 1
ATOM 851 N N . ILE A 1 105 ? 15.440 10.870 -9.680 1.00 39.28 105 ILE A N 1
ATOM 852 C CA . ILE A 1 105 ? 16.072 10.006 -8.666 1.00 39.28 105 ILE A CA 1
ATOM 853 C C . ILE A 1 105 ? 15.540 10.093 -7.221 1.00 39.28 105 ILE A C 1
ATOM 855 O O . ILE A 1 105 ? 16.111 10.767 -6.371 1.00 39.28 105 ILE A O 1
ATOM 859 N N . ARG A 1 106 ? 14.596 9.193 -6.908 1.00 36.78 106 ARG A N 1
ATOM 860 C CA . ARG A 1 106 ? 14.786 8.129 -5.898 1.00 36.78 106 ARG A CA 1
ATOM 861 C C . ARG A 1 106 ? 13.782 7.012 -6.169 1.00 36.78 106 ARG A C 1
ATOM 863 O O . ARG A 1 106 ? 12.598 7.252 -6.014 1.00 36.78 106 ARG A O 1
ATOM 870 N N . ASP A 1 107 ? 14.292 5.880 -6.654 1.00 49.72 107 ASP A N 1
ATOM 871 C CA . ASP A 1 107 ? 13.687 4.611 -7.093 1.00 49.72 107 ASP A CA 1
ATOM 872 C C . ASP A 1 107 ? 12.245 4.529 -7.608 1.00 49.72 107 ASP A C 1
ATOM 874 O O . ASP A 1 107 ? 12.074 3.735 -8.514 1.00 49.72 107 ASP A O 1
ATOM 878 N N . ALA A 1 108 ? 11.260 5.324 -7.191 1.00 52.78 108 ALA A N 1
ATOM 879 C CA . ALA A 1 108 ? 9.971 5.505 -7.855 1.00 52.78 108 ALA A CA 1
ATOM 880 C C . ALA A 1 108 ? 10.023 6.607 -8.938 1.00 52.78 108 ALA A C 1
ATOM 882 O O . ALA A 1 108 ? 10.479 7.723 -8.691 1.00 52.78 108 ALA A O 1
ATOM 883 N N . LEU A 1 109 ? 9.548 6.298 -10.143 1.00 59.03 109 LEU A N 1
ATOM 884 C CA . LEU A 1 109 ? 9.292 7.229 -11.239 1.00 59.03 109 LEU A CA 1
ATOM 885 C C . LEU A 1 109 ? 7.927 7.920 -11.100 1.00 59.03 109 LEU A C 1
ATOM 887 O O . LEU A 1 109 ? 7.810 9.056 -11.530 1.00 59.03 109 LEU A O 1
ATOM 891 N N . PHE A 1 110 ? 6.913 7.288 -10.501 1.00 70.38 110 PHE A N 1
ATOM 892 C CA . PHE A 1 110 ? 5.655 7.953 -10.133 1.00 70.38 110 PHE A CA 1
ATOM 893 C C . PHE A 1 110 ? 4.875 7.161 -9.081 1.00 70.38 110 PHE A C 1
ATOM 895 O O . PHE A 1 110 ? 4.995 5.937 -8.987 1.00 70.38 110 PHE A O 1
ATOM 902 N N . TYR A 1 111 ? 4.028 7.868 -8.338 1.00 73.75 111 TYR A N 1
ATOM 903 C CA . TYR A 1 111 ? 3.012 7.297 -7.464 1.00 73.75 111 TYR A CA 1
ATOM 904 C C . TYR A 1 111 ? 1.624 7.623 -7.997 1.00 73.75 111 TYR A C 1
ATOM 906 O O . TYR A 1 111 ? 1.381 8.735 -8.459 1.00 73.75 111 TYR A O 1
ATOM 914 N N . HIS A 1 112 ? 0.707 6.674 -7.889 1.00 80.94 112 HIS A N 1
ATOM 915 C CA . HIS A 1 112 ? -0.716 6.878 -8.096 1.00 80.94 112 HIS A CA 1
ATOM 916 C C . HIS A 1 112 ? -1.450 6.529 -6.808 1.00 80.94 112 HIS A C 1
ATOM 918 O O . HIS A 1 112 ? -1.243 5.458 -6.233 1.00 80.94 112 HIS A O 1
ATOM 924 N N . LEU A 1 113 ? -2.289 7.448 -6.351 1.00 83.94 113 LEU A N 1
ATOM 925 C CA . LEU A 1 113 ? -3.117 7.286 -5.168 1.00 83.94 113 LEU A CA 1
ATOM 926 C C . LEU A 1 113 ? -4.572 7.411 -5.585 1.00 83.94 113 LEU A C 1
ATOM 928 O O . LEU A 1 113 ? -4.912 8.337 -6.319 1.00 83.94 113 LEU A O 1
ATOM 932 N N . ALA A 1 114 ? -5.424 6.539 -5.059 1.00 81.25 114 ALA A N 1
ATOM 933 C CA . ALA A 1 114 ? -6.863 6.705 -5.150 1.00 81.25 114 ALA A CA 1
ATOM 934 C C . ALA A 1 114 ? -7.533 6.393 -3.813 1.00 81.25 114 ALA A C 1
ATOM 936 O O . ALA A 1 114 ? -7.054 5.570 -3.030 1.00 81.25 114 ALA A O 1
ATOM 937 N N . ILE A 1 115 ? -8.632 7.090 -3.544 1.00 83.94 115 ILE A N 1
ATOM 938 C CA . ILE A 1 115 ? -9.475 6.873 -2.376 1.00 83.94 115 ILE A CA 1
ATOM 939 C C . ILE A 1 115 ? -10.949 6.907 -2.772 1.00 83.94 115 ILE A C 1
ATOM 941 O O . ILE A 1 115 ? -11.390 7.799 -3.500 1.00 83.94 115 ILE A O 1
ATOM 945 N N . GLN A 1 116 ? -11.714 5.947 -2.265 1.00 81.31 116 GLN A N 1
ATOM 946 C CA . GLN A 1 116 ? -13.167 5.909 -2.334 1.00 81.31 116 GLN A CA 1
ATOM 947 C C . GLN A 1 116 ? -13.728 6.184 -0.937 1.00 81.31 116 GLN A C 1
ATOM 949 O O . GLN A 1 116 ? -13.412 5.503 0.038 1.00 81.31 116 GLN A O 1
ATOM 954 N N . THR A 1 117 ? -14.558 7.214 -0.834 1.00 74.31 117 THR A N 1
ATOM 955 C CA . THR A 1 117 ? -15.311 7.557 0.375 1.00 74.31 117 THR A CA 1
ATOM 956 C C . THR A 1 117 ? -16.804 7.430 0.095 1.00 74.31 117 THR A C 1
ATOM 958 O O . THR A 1 117 ? -17.212 7.315 -1.060 1.00 74.31 117 THR A O 1
ATOM 961 N N . GLU A 1 118 ? -17.644 7.483 1.131 1.00 70.50 118 GLU A N 1
ATOM 962 C CA . GLU A 1 118 ? -19.102 7.451 0.964 1.00 70.50 118 GLU A CA 1
ATOM 963 C C . GLU A 1 118 ? -19.565 8.616 0.067 1.00 70.50 118 GLU A C 1
ATOM 965 O O . GLU A 1 118 ? -19.637 9.766 0.491 1.00 70.50 118 GLU A O 1
ATOM 970 N N . GLY A 1 119 ? -19.813 8.311 -1.211 1.00 67.12 119 GLY A N 1
ATOM 971 C CA . GLY A 1 119 ? -20.312 9.245 -2.221 1.00 67.12 119 GLY A CA 1
ATOM 972 C C . GLY A 1 119 ? -19.267 9.972 -3.076 1.00 67.12 119 GLY A C 1
ATOM 973 O O . GLY A 1 119 ? -19.670 10.742 -3.945 1.00 67.12 119 GLY A O 1
ATOM 974 N N . GLN A 1 120 ? -17.958 9.764 -2.880 1.00 73.81 120 GLN A N 1
ATOM 975 C CA . GLN A 1 120 ? -16.915 10.459 -3.655 1.00 73.81 120 GLN A CA 1
ATOM 976 C C . GLN A 1 120 ? -15.707 9.562 -3.939 1.00 73.81 120 GLN A C 1
ATOM 978 O O . GLN A 1 120 ? -15.353 8.692 -3.145 1.00 73.81 120 GLN A O 1
ATOM 983 N N . SER A 1 121 ? -15.052 9.793 -5.073 1.00 76.94 121 SER A N 1
ATOM 984 C CA . SER A 1 121 ? -13.789 9.146 -5.425 1.00 76.94 121 SER A CA 1
ATOM 985 C C . SER A 1 121 ? -12.777 10.208 -5.819 1.00 76.94 121 SER A C 1
ATOM 987 O O . SER A 1 121 ? -13.083 11.083 -6.629 1.00 76.94 121 SER A O 1
ATOM 989 N N . TYR A 1 122 ? -11.579 10.124 -5.253 1.00 76.62 122 TYR A N 1
ATOM 990 C CA . TYR A 1 122 ? -10.467 11.003 -5.592 1.00 76.62 122 TYR A CA 1
ATOM 991 C C . TYR A 1 122 ? -9.287 10.165 -6.062 1.00 76.62 122 TYR A C 1
ATOM 993 O O . TYR A 1 122 ? -9.033 9.096 -5.512 1.00 76.62 122 TYR A O 1
ATOM 1001 N N . ALA A 1 123 ? -8.553 10.660 -7.053 1.00 78.19 123 ALA A N 1
ATOM 1002 C CA . ALA A 1 123 ? -7.312 10.050 -7.503 1.00 78.19 123 ALA A CA 1
ATOM 1003 C C . ALA A 1 123 ? -6.315 11.125 -7.943 1.00 78.19 123 ALA A C 1
ATOM 1005 O O . ALA A 1 123 ? -6.720 12.208 -8.367 1.00 78.19 123 ALA A O 1
ATOM 1006 N N . GLY A 1 124 ? -5.024 10.823 -7.837 1.00 68.50 124 GLY A N 1
ATOM 1007 C CA . GLY A 1 124 ? -3.951 11.750 -8.179 1.00 68.50 124 GLY A CA 1
ATOM 1008 C C . GLY A 1 124 ? -2.630 11.045 -8.463 1.00 68.50 124 GLY A C 1
ATOM 1009 O O . GLY A 1 124 ? -2.390 9.927 -7.994 1.00 68.50 124 GLY A O 1
ATOM 1010 N N . TYR A 1 125 ? -1.778 11.715 -9.239 1.00 71.06 125 TYR A N 1
ATOM 1011 C CA . TYR A 1 125 ? -0.418 11.279 -9.535 1.00 71.06 125 TYR A CA 1
ATOM 1012 C C . TYR A 1 125 ? 0.580 12.175 -8.818 1.00 71.06 125 TYR A C 1
ATOM 1014 O O . TYR A 1 125 ? 0.426 13.392 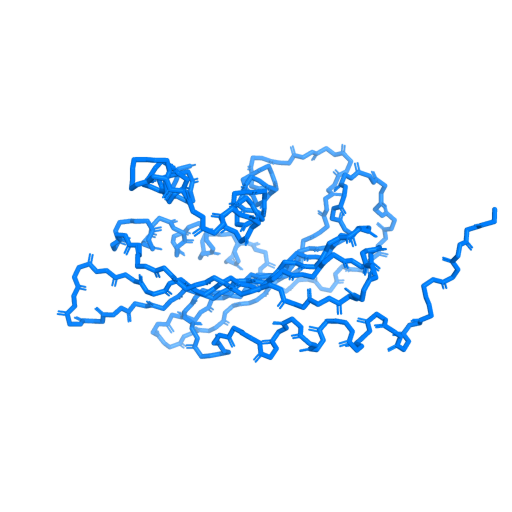-8.792 1.00 71.06 125 TYR A O 1
ATOM 1022 N N . PHE A 1 126 ? 1.623 11.568 -8.265 1.00 68.06 126 PHE A N 1
ATOM 1023 C CA . PHE A 1 126 ? 2.677 12.288 -7.569 1.00 68.06 126 PHE A CA 1
ATOM 1024 C C . PHE A 1 126 ? 4.025 11.854 -8.119 1.00 68.06 126 PHE A C 1
ATOM 1026 O O . PHE A 1 126 ? 4.401 10.681 -8.072 1.00 68.06 126 PHE A O 1
ATOM 1033 N N . SER A 1 127 ? 4.767 12.822 -8.631 1.00 65.06 127 SER A N 1
ATOM 1034 C CA . SER A 1 127 ? 6.191 12.695 -8.899 1.00 65.06 127 SER A CA 1
ATOM 1035 C C . SER A 1 127 ? 6.985 13.033 -7.644 1.00 65.06 127 SER A C 1
ATOM 1037 O O . SER A 1 127 ? 6.596 13.945 -6.918 1.00 65.06 127 SER A O 1
ATOM 1039 N N . THR A 1 128 ? 8.117 12.373 -7.392 1.00 58.09 128 THR A N 1
ATOM 1040 C CA . THR A 1 128 ? 9.065 12.861 -6.381 1.00 58.09 128 THR A CA 1
ATOM 1041 C C . THR A 1 128 ? 9.691 14.173 -6.874 1.00 58.09 128 THR A C 1
ATOM 1043 O O . THR A 1 128 ? 10.431 14.156 -7.860 1.00 58.09 128 THR A O 1
ATOM 1046 N N . PRO A 1 129 ? 9.407 15.327 -6.241 1.00 52.91 129 PRO A N 1
ATOM 1047 C CA . PRO A 1 129 ? 10.107 16.561 -6.574 1.00 52.91 129 PRO A CA 1
ATOM 1048 C C . PRO A 1 129 ? 11.588 16.449 -6.186 1.00 52.91 129 PRO A C 1
ATOM 1050 O O . PRO A 1 129 ? 11.961 15.660 -5.317 1.00 52.91 129 PRO A O 1
ATOM 1053 N N . ILE A 1 130 ? 12.426 17.316 -6.763 1.00 50.03 130 ILE A N 1
ATOM 1054 C CA . ILE A 1 130 ? 13.845 17.474 -6.382 1.00 50.03 130 ILE A CA 1
ATOM 1055 C C . ILE A 1 130 ? 13.989 17.783 -4.871 1.00 50.03 130 ILE A C 1
ATOM 1057 O O . ILE A 1 130 ? 15.005 17.453 -4.259 1.00 50.03 130 ILE A O 1
ATOM 1061 N N . HIS A 1 131 ? 12.947 18.353 -4.249 1.00 56.31 131 HIS A N 1
ATOM 1062 C CA . HIS A 1 131 ? 12.858 18.620 -2.812 1.00 56.31 131 HIS A CA 1
ATOM 1063 C C . HIS A 1 131 ? 11.643 17.911 -2.189 1.00 56.31 131 HIS A C 1
ATOM 1065 O O . HIS A 1 131 ? 10.523 18.402 -2.345 1.00 56.31 131 HIS A O 1
ATOM 1071 N N . PRO A 1 132 ? 11.825 16.775 -1.491 1.00 65.62 132 PRO A N 1
ATOM 1072 C CA . PRO A 1 132 ? 10.711 16.017 -0.928 1.00 65.62 132 PRO A CA 1
ATOM 1073 C C . PRO A 1 132 ? 9.936 16.833 0.118 1.00 65.62 132 PRO A C 1
ATOM 1075 O O . PRO A 1 132 ? 10.510 17.417 1.034 1.00 65.62 132 PRO A O 1
ATOM 1078 N N . THR A 1 133 ? 8.610 16.840 -0.002 1.00 73.44 133 THR A N 1
ATOM 1079 C CA . THR A 1 133 ? 7.680 17.339 1.022 1.00 73.44 133 THR A CA 1
ATOM 1080 C C . THR A 1 133 ? 7.474 16.289 2.126 1.00 73.44 133 THR A C 1
ATOM 1082 O O . THR A 1 133 ? 7.734 15.099 1.890 1.00 73.44 133 THR A O 1
ATOM 1085 N N . PRO A 1 134 ? 6.940 16.664 3.309 1.00 80.19 134 PRO A N 1
ATOM 1086 C CA . PRO A 1 134 ? 6.550 15.692 4.334 1.00 80.19 134 PRO A CA 1
ATOM 1087 C C . PRO A 1 134 ? 5.617 14.602 3.791 1.00 80.19 134 PRO A C 1
ATOM 1089 O O . PRO A 1 134 ? 5.801 13.425 4.091 1.00 80.19 134 PRO A O 1
ATOM 1092 N N . PHE A 1 135 ? 4.682 14.973 2.911 1.00 79.81 135 PHE A N 1
ATOM 1093 C CA . PHE A 1 135 ? 3.786 14.027 2.256 1.00 79.81 135 PHE A CA 1
ATOM 1094 C C . PHE A 1 135 ? 4.526 13.048 1.335 1.00 79.81 135 PHE A C 1
ATOM 1096 O O . PHE A 1 135 ? 4.405 11.840 1.499 1.00 79.81 135 PHE A O 1
ATOM 1103 N N . THR A 1 136 ? 5.346 13.536 0.399 1.00 76.56 136 THR A N 1
ATOM 1104 C CA . THR A 1 136 ? 6.091 12.640 -0.511 1.00 76.56 136 THR A CA 1
ATOM 1105 C C . THR A 1 136 ? 7.048 11.716 0.248 1.00 76.56 136 THR A C 1
ATOM 1107 O O . THR A 1 136 ? 7.180 10.550 -0.110 1.00 76.56 136 THR A O 1
ATOM 1110 N N . THR A 1 137 ? 7.644 12.193 1.348 1.00 80.75 137 THR A N 1
ATOM 1111 C CA . THR A 1 137 ? 8.453 11.369 2.264 1.00 80.75 137 THR A CA 1
ATOM 1112 C C . THR A 1 137 ? 7.615 10.262 2.900 1.00 80.75 137 THR A C 1
ATOM 1114 O O . THR A 1 137 ? 8.048 9.112 2.969 1.00 80.75 137 THR A O 1
ATOM 1117 N N . ARG A 1 138 ? 6.388 10.589 3.319 1.00 85.25 138 ARG A N 1
ATOM 1118 C CA . ARG A 1 138 ? 5.444 9.626 3.884 1.00 85.25 138 ARG A CA 1
ATOM 1119 C C . ARG A 1 138 ? 5.033 8.559 2.869 1.00 85.25 138 ARG A C 1
ATOM 1121 O O . ARG A 1 138 ? 5.033 7.379 3.204 1.00 85.25 138 ARG A O 1
ATOM 1128 N N . ILE A 1 139 ? 4.754 8.952 1.628 1.00 84.88 139 ILE A N 1
ATOM 1129 C CA . ILE A 1 139 ? 4.413 8.024 0.540 1.00 84.88 139 ILE A CA 1
ATOM 1130 C C . ILE A 1 139 ? 5.572 7.080 0.201 1.00 84.88 139 ILE A C 1
ATOM 1132 O O . ILE A 1 139 ? 5.344 5.880 0.053 1.00 84.88 139 ILE A O 1
ATOM 1136 N N . ILE A 1 140 ? 6.809 7.588 0.151 1.00 82.88 140 ILE A N 1
ATOM 1137 C CA . ILE A 1 140 ? 8.011 6.752 -0.016 1.00 82.88 140 ILE A CA 1
ATOM 1138 C C . ILE A 1 140 ? 8.085 5.709 1.105 1.00 82.88 140 ILE A C 1
ATOM 1140 O O . ILE A 1 140 ? 8.204 4.519 0.832 1.00 82.88 140 ILE A O 1
ATOM 1144 N N . SER A 1 141 ? 7.928 6.138 2.361 1.00 87.25 141 SER A N 1
ATOM 1145 C CA . SER A 1 141 ? 7.983 5.229 3.510 1.00 87.25 141 SER A CA 1
ATOM 1146 C C . SER A 1 141 ? 6.902 4.144 3.451 1.00 87.25 141 SER A C 1
ATOM 1148 O O . SER A 1 141 ? 7.172 3.002 3.822 1.00 87.25 141 SER A O 1
ATOM 1150 N N . ILE A 1 142 ? 5.692 4.470 2.980 1.00 90.62 142 ILE A N 1
ATOM 1151 C CA . ILE A 1 142 ? 4.607 3.495 2.787 1.00 90.62 142 ILE A CA 1
ATOM 1152 C C . ILE A 1 142 ? 4.978 2.477 1.702 1.00 90.62 142 ILE A C 1
ATOM 1154 O O . ILE A 1 142 ? 4.777 1.280 1.904 1.00 90.62 142 ILE A O 1
ATOM 1158 N N . ALA A 1 143 ? 5.555 2.924 0.582 1.00 89.62 143 ALA A N 1
ATOM 1159 C CA . ALA A 1 143 ? 6.015 2.037 -0.486 1.00 89.62 143 ALA A CA 1
ATOM 1160 C C . ALA A 1 143 ? 7.123 1.082 -0.011 1.00 89.62 143 ALA A C 1
ATOM 1162 O O . ALA A 1 143 ? 7.070 -0.113 -0.308 1.00 89.62 143 ALA A O 1
ATOM 1163 N N . ASP A 1 144 ? 8.088 1.593 0.755 1.00 89.12 144 ASP A N 1
ATOM 1164 C CA . ASP A 1 144 ? 9.185 0.801 1.321 1.00 89.12 144 ASP A CA 1
ATOM 1165 C C . ASP A 1 144 ? 8.649 -0.243 2.309 1.00 89.12 144 ASP A C 1
ATOM 1167 O O . ASP A 1 144 ? 8.959 -1.429 2.198 1.00 89.12 144 ASP A O 1
ATOM 1171 N N . THR A 1 145 ? 7.750 0.172 3.205 1.00 92.31 145 THR A N 1
ATOM 1172 C CA . THR A 1 145 ? 7.116 -0.717 4.193 1.00 92.31 145 THR A CA 1
ATOM 1173 C C . THR A 1 145 ? 6.295 -1.813 3.510 1.00 92.31 145 THR A C 1
ATOM 1175 O O . THR A 1 145 ? 6.379 -2.984 3.875 1.00 92.31 145 THR A O 1
ATOM 1178 N N . ALA A 1 146 ? 5.511 -1.459 2.487 1.00 92.38 146 ALA A N 1
ATOM 1179 C CA . ALA A 1 146 ? 4.728 -2.424 1.719 1.00 92.38 146 ALA A CA 1
ATOM 1180 C C . ALA A 1 146 ? 5.626 -3.410 0.956 1.00 92.38 146 ALA A C 1
ATOM 1182 O O . ALA A 1 146 ? 5.327 -4.603 0.894 1.00 92.38 146 ALA A O 1
ATOM 1183 N N . THR A 1 147 ? 6.749 -2.928 0.419 1.00 92.00 147 THR A N 1
ATOM 1184 C CA . THR A 1 147 ? 7.759 -3.776 -0.225 1.00 92.00 147 THR A CA 1
ATOM 1185 C C . THR A 1 147 ? 8.328 -4.782 0.771 1.00 92.00 147 THR A C 1
ATOM 1187 O O . THR A 1 147 ? 8.342 -5.976 0.483 1.00 92.00 147 THR A O 1
ATOM 1190 N N . GLU A 1 148 ? 8.722 -4.335 1.964 1.00 92.31 148 GLU A N 1
ATOM 1191 C CA . GLU A 1 148 ? 9.278 -5.204 3.006 1.00 92.31 148 GLU A CA 1
ATOM 1192 C C . GLU A 1 148 ? 8.275 -6.273 3.473 1.00 92.31 148 GLU A C 1
ATOM 1194 O O . GLU A 1 148 ? 8.627 -7.454 3.578 1.00 92.31 148 GLU A O 1
ATOM 1199 N N . LEU A 1 149 ? 7.009 -5.883 3.669 1.00 93.31 149 LEU A N 1
ATOM 1200 C CA . LEU A 1 149 ? 5.909 -6.800 3.991 1.00 93.31 149 LEU A CA 1
ATOM 1201 C C . LEU A 1 149 ? 5.684 -7.856 2.897 1.00 93.31 149 LEU A C 1
ATOM 1203 O O . LEU A 1 149 ? 5.354 -9.002 3.206 1.00 93.31 149 LEU A O 1
ATOM 1207 N N . ALA A 1 150 ? 5.844 -7.490 1.622 1.00 92.00 150 ALA A N 1
ATOM 1208 C CA . ALA A 1 150 ? 5.675 -8.412 0.501 1.00 92.00 150 ALA A CA 1
ATOM 1209 C C . ALA A 1 150 ? 6.875 -9.357 0.313 1.00 92.00 150 ALA A C 1
ATOM 1211 O O . ALA A 1 150 ? 6.689 -10.523 -0.037 1.00 92.00 150 ALA A O 1
ATOM 1212 N N . GLU A 1 151 ? 8.099 -8.878 0.542 1.00 90.88 151 GLU A N 1
ATOM 1213 C CA . GLU A 1 151 ? 9.331 -9.653 0.331 1.00 90.88 151 GLU A CA 1
ATOM 1214 C C . GLU A 1 151 ? 9.659 -10.607 1.479 1.00 90.88 151 GLU A C 1
ATOM 1216 O O . GLU A 1 151 ? 10.400 -11.571 1.270 1.00 90.88 151 GLU A O 1
ATOM 1221 N N . THR A 1 152 ? 9.085 -10.384 2.665 1.00 88.88 152 THR A N 1
ATOM 1222 C CA . THR A 1 152 ? 9.409 -11.149 3.876 1.00 88.88 152 THR A CA 1
ATOM 1223 C C . THR A 1 152 ? 8.223 -12.020 4.322 1.00 88.88 152 THR A C 1
ATOM 1225 O O . THR A 1 152 ? 7.503 -11.678 5.259 1.00 88.88 152 THR A O 1
ATOM 1228 N N . PRO A 1 153 ? 7.987 -13.190 3.694 1.00 72.19 153 PRO A N 1
ATOM 1229 C CA . PRO A 1 153 ? 6.784 -13.997 3.929 1.00 72.19 153 PRO A CA 1
ATOM 1230 C C . PRO A 1 153 ? 6.686 -14.624 5.333 1.00 72.19 153 PRO A C 1
ATOM 1232 O O . PRO A 1 153 ? 5.605 -15.084 5.712 1.00 72.19 153 PRO A O 1
ATOM 1235 N N . HIS A 1 154 ? 7.781 -14.638 6.100 1.00 83.69 154 HIS A N 1
ATOM 1236 C CA . HIS A 1 154 ? 7.891 -15.273 7.420 1.00 83.69 154 HIS A CA 1
ATOM 1237 C C . HIS A 1 154 ? 8.310 -14.288 8.519 1.00 83.69 154 HIS A C 1
ATOM 1239 O O . HIS A 1 154 ? 9.140 -14.610 9.369 1.00 83.69 154 HIS A O 1
ATOM 1245 N N . LEU A 1 155 ? 7.757 -13.074 8.495 1.00 87.69 155 LEU A N 1
ATOM 1246 C CA . LEU A 1 155 ? 7.903 -12.143 9.611 1.00 87.69 155 LEU A CA 1
ATOM 1247 C C . LEU A 1 155 ? 7.326 -12.755 10.892 1.00 87.69 155 LEU A C 1
ATOM 1249 O O . LEU A 1 155 ? 6.294 -13.430 10.875 1.00 87.69 155 LEU A O 1
ATOM 1253 N N . THR A 1 156 ? 7.990 -12.502 12.019 1.00 91.94 156 THR A N 1
ATOM 1254 C CA . THR A 1 156 ? 7.379 -12.769 13.322 1.00 91.94 156 THR A CA 1
ATOM 1255 C C . THR A 1 156 ? 6.157 -11.861 13.497 1.00 91.94 156 THR A C 1
ATOM 1257 O O . THR A 1 156 ? 6.136 -10.761 12.935 1.00 91.94 156 THR A O 1
ATOM 1260 N N . PRO A 1 157 ? 5.154 -12.254 14.304 1.00 90.06 157 PRO A N 1
ATOM 1261 C CA . PRO A 1 157 ? 3.989 -11.404 14.559 1.00 90.06 157 PRO A CA 1
ATOM 1262 C C . PRO A 1 157 ? 4.356 -10.002 15.070 1.00 90.06 157 PRO A C 1
ATOM 1264 O O . PRO A 1 157 ? 3.700 -9.022 14.732 1.00 90.06 157 PRO A O 1
ATOM 1267 N N . GLU A 1 158 ? 5.433 -9.895 15.852 1.00 92.19 158 GLU A N 1
ATOM 1268 C CA . GLU A 1 158 ? 5.951 -8.619 16.352 1.00 92.19 158 GLU A CA 1
ATOM 1269 C C . GLU A 1 158 ? 6.535 -7.745 15.230 1.00 92.19 158 GLU A C 1
ATOM 1271 O O . GLU A 1 158 ? 6.221 -6.557 15.146 1.00 92.19 158 GLU A O 1
ATOM 1276 N N . ALA A 1 159 ? 7.347 -8.325 14.339 1.00 92.69 159 ALA A N 1
ATOM 1277 C CA . ALA A 1 159 ? 7.939 -7.594 13.222 1.00 92.69 159 ALA A CA 1
ATOM 1278 C C . ALA A 1 159 ? 6.876 -7.158 12.201 1.00 92.69 159 ALA A C 1
ATOM 1280 O O . ALA A 1 159 ? 6.890 -6.015 11.746 1.00 92.69 159 ALA A O 1
ATOM 1281 N N . GLU A 1 160 ? 5.912 -8.032 11.900 1.00 93.25 160 GLU A N 1
ATOM 1282 C CA . GLU A 1 160 ? 4.768 -7.699 11.048 1.00 93.25 160 GLU A CA 1
ATOM 1283 C C . GLU A 1 160 ? 3.916 -6.589 11.679 1.00 93.25 160 GLU A C 1
ATOM 1285 O O . GLU A 1 160 ? 3.598 -5.604 11.014 1.00 93.25 160 GLU A O 1
ATOM 1290 N N . GLY A 1 161 ? 3.626 -6.681 12.982 1.00 92.00 161 GLY A N 1
ATOM 1291 C CA . GLY A 1 161 ? 2.901 -5.646 13.719 1.00 92.00 161 GLY A CA 1
ATOM 1292 C C . GLY A 1 161 ? 3.611 -4.290 13.706 1.00 92.00 161 GLY A C 1
ATOM 1293 O O . GLY A 1 161 ? 2.961 -3.256 13.546 1.00 92.00 161 GLY A O 1
ATOM 1294 N N . LYS A 1 162 ? 4.946 -4.278 13.803 1.00 93.56 162 LYS A N 1
ATOM 1295 C CA . LYS A 1 162 ? 5.753 -3.055 13.700 1.00 93.56 162 LYS A CA 1
ATOM 1296 C C . LYS A 1 162 ? 5.644 -2.415 12.314 1.00 93.56 162 LYS A C 1
ATOM 1298 O O . LYS A 1 162 ? 5.403 -1.212 12.234 1.00 93.56 162 LYS A O 1
ATOM 1303 N N . LEU A 1 163 ? 5.778 -3.203 11.247 1.00 94.25 163 LEU A N 1
ATOM 1304 C CA . LEU A 1 163 ? 5.640 -2.725 9.865 1.00 94.25 163 LEU A CA 1
ATOM 1305 C C . LEU A 1 163 ? 4.214 -2.218 9.592 1.00 94.25 163 LEU A C 1
ATOM 1307 O O . LEU A 1 163 ? 4.028 -1.132 9.051 1.00 94.25 163 LEU A O 1
ATOM 1311 N N . ILE A 1 164 ? 3.187 -2.932 10.059 1.00 93.62 164 ILE A N 1
ATOM 1312 C CA . ILE A 1 164 ? 1.791 -2.470 9.979 1.00 93.62 164 ILE A CA 1
ATOM 1313 C C . ILE A 1 164 ? 1.595 -1.153 10.749 1.00 93.62 164 ILE A C 1
ATOM 1315 O O . ILE A 1 164 ? 0.890 -0.258 10.282 1.00 93.62 164 ILE A O 1
ATOM 1319 N N . GLY A 1 165 ? 2.233 -0.995 11.911 1.00 90.56 165 GLY A N 1
ATOM 1320 C CA . GLY A 1 165 ? 2.226 0.261 12.662 1.00 90.56 165 GLY A CA 1
ATOM 1321 C C . GLY A 1 165 ? 2.899 1.412 11.907 1.00 90.56 165 GLY A C 1
ATOM 1322 O O . GLY A 1 165 ? 2.414 2.541 11.952 1.00 90.56 165 GLY A O 1
ATOM 1323 N N . GLN A 1 166 ? 3.972 1.135 11.164 1.00 92.88 166 GLN A N 1
ATOM 1324 C CA . GLN A 1 166 ? 4.648 2.118 10.310 1.00 92.88 166 GLN A CA 1
ATOM 1325 C C . GLN A 1 166 ? 3.796 2.545 9.113 1.00 92.88 166 GLN A C 1
ATOM 1327 O O . GLN A 1 166 ? 3.906 3.687 8.684 1.00 92.88 166 GLN A O 1
ATOM 1332 N N . LEU A 1 167 ? 2.884 1.703 8.612 1.00 90.81 167 LEU A N 1
ATOM 1333 C CA . LEU A 1 167 ? 1.895 2.134 7.613 1.00 90.81 167 LEU A CA 1
ATOM 1334 C C . LEU A 1 167 ? 0.918 3.184 8.170 1.00 90.81 167 LEU A C 1
ATOM 1336 O O . LEU A 1 167 ? 0.417 4.009 7.414 1.00 90.81 167 LEU A O 1
ATOM 1340 N N . GLY A 1 168 ? 0.665 3.200 9.481 1.00 85.06 168 GLY A N 1
ATOM 1341 C CA . GLY A 1 168 ? -0.271 4.137 10.117 1.00 85.06 168 GLY A CA 1
ATOM 1342 C C . GLY A 1 168 ? 0.343 5.453 10.609 1.00 85.06 168 GLY A C 1
ATOM 1343 O O . GLY A 1 168 ? -0.395 6.426 10.750 1.00 85.06 168 GLY A O 1
ATOM 1344 N N . ASN A 1 169 ? 1.661 5.486 10.850 1.00 79.50 169 ASN A N 1
ATOM 1345 C CA . ASN A 1 169 ? 2.409 6.620 11.424 1.00 79.50 169 ASN A CA 1
ATOM 1346 C C . ASN A 1 169 ? 3.478 7.143 10.472 1.00 79.50 169 ASN A C 1
ATOM 1348 O O . ASN A 1 169 ? 3.457 8.342 10.125 1.00 79.50 169 ASN A O 1
#

Sequence (169 aa):
MLSMLNHGTMFQDFRRVVERIDPAAEIQFLSYGRNKIVALSLREVKTQEKAELLIALLDIYKKPATVLTRQLQVPKSTFESLKKLWSEELRKTAYHDEHASNITIRDALFYHLAIQTEGQSYAGYFSTPIHPTPFTTRIISIADTATELAETPHLTPEAEGKLIGQLGN

Foldseek 3Di:
DPDPPPVVVVVVLQVLQVVQEDPPAQKWKWFAFPFKTKIKGWHDPVVDQWIKIKIWMWGPPDPVTDIFIDIDIAGNLLVVLLLVLLVVVQVVCADDPDPLPDADDDGTQKMKIWGDDDPDIGIDIDGQPPDHDPSNVLSVQLRVLSVCNRVCVDDDPVRVNVSSVSSND

Radius of gyration: 15.81 Å; chains: 1; bounding box: 44×35×41 Å

Secondary structure (DSSP, 8-state):
------HHHHHHHHHHHHTTS-TTSSEEEEEEESSEEEEEEEEEETTTTEEEEEEEEEESSSSS--EEEEEEEEEHHHHHHHHHHHHHHHHHS-----------SSSEEEEEEEEEETTEEEEEEE---SS--HHHHHHHHHHHHHHHHHH-TT--HHHHHHHHHHHH-

pLDDT: mean 79.25, std 18.1, range [31.17, 97.25]